Protein 6LCQ (pdb70)

B-factor: mean 19.76, std 7.66, range [5.98, 51.17]

Structure (mmCIF, N/CA/C/O backbone):
data_6LCQ
#
_entry.id   6LCQ
#
_cell.length_a   38.139
_cell.length_b   41.713
_cell.length_c   59.154
_cell.angle_alpha   90.000
_cell.angle_beta   90.000
_cell.angle_gamma   90.000
#
_symmetry.space_group_name_H-M   'P 21 21 21'
#
loop_
_entity.id
_entity.type
_entity.pdbx_description
1 polymer 'Defensin-like protein CAL1'
2 non-polymer 'PHOSPHATE ION'
3 water water
#
loop_
_atom_site.group_PDB
_atom_site.id
_atom_site.type_symbol
_atom_site.label_atom_id
_atom_site.label_alt_id
_atom_site.label_comp_id
_atom_site.label_asym_id
_atom_site.label_entity_id
_atom_site.label_seq_id
_atom_site.pdbx_PDB_ins_code
_atom_site.Cartn_x
_atom_site.Cartn_y
_atom_site.Cartn_z
_atom_site.occupancy
_atom_site.B_iso_or_equiv
_atom_site.auth_seq_id
_atom_site.auth_comp_id
_atom_site.auth_asym_id
_atom_site.auth_atom_id
_atom_site.pdbx_PDB_model_num
ATOM 1 N N . GLY A 1 1 ? 10.558 8.378 5.120 1.00 27.51 -4 GLY A N 1
ATOM 2 C CA . GLY A 1 1 ? 11.738 7.745 5.803 1.00 27.97 -4 GLY A CA 1
ATOM 3 C C . GLY A 1 1 ? 12.801 7.236 4.829 1.00 28.11 -4 GLY A C 1
ATOM 4 O O . GLY A 1 1 ? 12.675 7.458 3.639 1.00 26.48 -4 GLY A O 1
ATOM 5 N N . PRO A 1 2 ? 13.849 6.538 5.337 1.00 28.64 -3 PRO A N 1
ATOM 6 C CA . PRO A 1 2 ? 15.124 6.123 4.675 1.00 28.92 -3 PRO A CA 1
ATOM 7 C C . PRO A 1 2 ? 15.060 5.478 3.262 1.00 27.05 -3 PRO A C 1
ATOM 8 O O . PRO A 1 2 ? 15.873 5.803 2.369 1.00 30.65 -3 PRO A O 1
ATOM 12 N N . LEU A 1 3 ? 14.133 4.548 3.090 1.00 22.73 -2 LEU A N 1
ATOM 13 C CA . LEU A 1 3 ? 13.859 3.920 1.802 1.00 20.04 -2 LEU A CA 1
ATOM 14 C C . LEU A 1 3 ? 12.541 4.443 1.236 1.00 19.24 -2 LEU A C 1
ATOM 15 O O . LEU A 1 3 ? 11.908 3.815 0.398 1.00 18.92 -2 LEU A O 1
ATOM 20 N N . GLY A 1 4 ? 12.119 5.599 1.714 1.00 19.85 -1 GLY A N 1
ATOM 21 C CA . GLY A 1 4 ? 10.935 6.248 1.203 1.00 19.72 -1 GLY A CA 1
ATOM 22 C C . GLY A 1 4 ? 11.232 7.703 0.917 1.00 19.69 -1 GLY A C 1
ATOM 23 O O . GLY A 1 4 ? 12.396 8.104 0.755 1.00 19.29 -1 GLY A O 1
ATOM 24 N N . SER A 1 5 ? 10.169 8.500 0.880 1.00 18.60 0 SER A N 1
ATOM 25 C CA . SER A 1 5 ? 10.296 9.927 0.654 1.00 17.68 0 SER A CA 1
ATOM 26 C C . SER A 1 5 ? 10.745 10.640 1.919 1.00 16.15 0 SER A C 1
ATOM 27 O O . SER A 1 5 ? 10.426 10.228 3.034 1.00 15.79 0 SER A O 1
ATOM 30 N N . ARG A 1 6 ? 11.518 11.694 1.736 1.00 14.60 1 ARG A N 1
ATOM 31 C CA . ARG A 1 6 ? 11.875 12.561 2.855 1.00 14.37 1 ARG A CA 1
ATOM 32 C C . ARG A 1 6 ? 10.781 13.612 2.975 1.00 14.61 1 ARG A C 1
ATOM 33 O O . ARG A 1 6 ? 10.401 14.215 1.973 1.00 13.77 1 ARG A O 1
ATOM 41 N N . HIS A 1 7 ? 10.276 13.811 4.191 1.00 14.16 2 HIS A N 1
ATOM 42 C CA . HIS A 1 7 ? 9.147 14.712 4.412 1.00 14.67 2 HIS A CA 1
ATOM 43 C C . HIS A 1 7 ? 9.573 15.952 5.159 1.00 14.55 2 HIS A C 1
ATOM 44 O O . HIS A 1 7 ? 10.541 15.933 5.924 1.00 14.80 2 HIS A O 1
ATOM 51 N N . CYS A 1 8 ? 8.831 17.022 4.899 1.00 14.65 3 CYS A N 1
ATOM 52 C CA . CYS A 1 8 ? 9.096 18.341 5.426 1.00 15.65 3 CYS A CA 1
ATOM 53 C C . CYS A 1 8 ? 7.835 18.811 6.147 1.00 14.64 3 CYS A C 1
ATOM 54 O O . CYS A 1 8 ? 6.714 18.504 5.709 1.00 13.69 3 CYS A O 1
ATOM 57 N N . LEU A 1 9 ? 8.024 19.586 7.212 1.00 12.86 4 LEU A N 1
ATOM 58 C CA . LEU A 1 9 ? 6.928 20.060 8.060 1.00 12.98 4 LEU A CA 1
ATOM 59 C C . LEU A 1 9 ? 6.896 21.571 8.135 1.00 12.21 4 LEU A C 1
ATOM 60 O O . LEU A 1 9 ? 7.933 22.215 8.225 1.00 11.57 4 LEU A O 1
ATOM 65 N N . SER A 1 10 ? 5.687 22.125 8.156 1.00 12.06 5 SER A N 1
ATOM 66 C CA . SER A 1 10 ? 5.503 23.568 8.255 1.00 12.88 5 SER A CA 1
ATOM 67 C C . SER A 1 10 ? 4.290 23.815 9.142 1.00 13.05 5 SER A C 1
ATOM 68 O O . SER A 1 10 ? 3.193 23.335 8.858 1.00 12.09 5 SER A O 1
ATOM 71 N N . GLN A 1 11 ? 4.475 24.569 10.214 1.00 14.22 6 GLN A N 1
ATOM 72 C CA . GLN A 1 11 ? 3.379 24.852 11.116 1.00 15.45 6 GLN A CA 1
ATOM 73 C C . GLN A 1 11 ? 2.217 25.491 10.361 1.00 15.79 6 GLN A C 1
ATOM 74 O O . GLN A 1 11 ? 2.404 26.402 9.531 1.00 15.62 6 GLN A O 1
ATOM 80 N N . SER A 1 12 ? 1.014 25.025 10.664 1.00 15.13 7 SER A N 1
ATOM 81 C CA . SER A 1 12 ? -0.192 25.457 9.957 1.00 16.63 7 SER A CA 1
ATOM 82 C C . SER A 1 12 ? -0.483 26.940 10.122 1.00 18.19 7 SER A C 1
ATOM 83 O O . SER A 1 12 ? -0.375 27.482 11.223 1.00 17.63 7 SER A O 1
ATOM 86 N N . HIS A 1 13 ? -0.896 27.574 9.024 1.00 20.86 8 HIS A N 1
ATOM 87 C CA . HIS A 1 13 ? -1.317 28.968 9.048 1.00 22.47 8 HIS A CA 1
ATOM 88 C C . HIS A 1 13 ? -2.745 29.153 9.591 1.00 21.94 8 HIS A C 1
ATOM 89 O O . HIS A 1 13 ? -3.045 30.180 10.223 1.00 24.56 8 HIS A O 1
ATOM 96 N N . ARG A 1 14 ? -3.609 28.173 9.338 1.00 20.30 9 ARG A N 1
ATOM 97 C CA . ARG A 1 14 ? -5.053 28.306 9.580 1.00 18.24 9 ARG A CA 1
ATOM 98 C C . ARG A 1 14 ? -5.546 27.610 10.829 1.00 15.40 9 ARG A C 1
ATOM 99 O O . ARG A 1 14 ? -6.622 27.936 11.336 1.00 13.97 9 ARG A O 1
ATOM 107 N N . PHE A 1 15 ? -4.813 26.605 11.297 1.00 13.67 10 PHE A N 1
ATOM 108 C CA . PHE A 1 15 ? -5.304 25.780 12.390 1.00 13.00 10 PHE A CA 1
ATOM 109 C C . PHE A 1 15 ? -5.379 26.597 13.679 1.00 13.65 10 PHE A C 1
ATOM 110 O O . PHE A 1 15 ? -4.415 27.273 14.033 1.00 13.64 10 PHE A O 1
ATOM 118 N N . LYS A 1 16 ? -6.499 26.483 14.387 1.00 14.80 11 LYS A N 1
ATOM 119 C CA . LYS A 1 16 ? -6.757 27.280 15.596 1.00 15.91 11 LYS A CA 1
ATOM 120 C C . LYS A 1 16 ? -6.761 26.416 16.843 1.00 15.70 11 LYS A C 1
ATOM 121 O O . LYS A 1 16 ? -7.316 25.327 16.854 1.00 15.54 11 LYS A O 1
ATOM 127 N N . GLY A 1 17 ? -6.142 26.931 17.909 1.00 16.02 12 GLY A N 1
ATOM 128 C CA . GLY A 1 17 ? -6.150 26.271 19.207 1.00 16.45 12 GLY A CA 1
ATOM 129 C C . GLY A 1 17 ? -5.228 25.081 19.283 1.00 16.56 12 GLY A C 1
ATOM 130 O O . GLY A 1 17 ? -4.391 24.867 18.405 1.00 16.83 12 GLY A O 1
ATOM 131 N N . MET A 1 18 ? -5.406 24.274 20.321 1.00 16.38 13 MET A N 1
ATOM 132 C CA . MET A 1 18 ? -4.561 23.104 20.513 1.00 17.70 13 MET A CA 1
ATOM 133 C C . MET A 1 18 ? -4.912 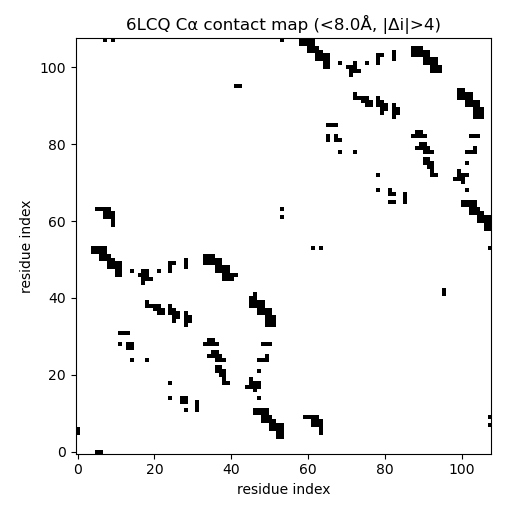22.007 19.506 1.00 16.45 13 MET A C 1
ATOM 134 O O . MET A 1 18 ? -6.082 21.739 19.241 1.00 15.95 13 MET A O 1
ATOM 139 N N . CYS A 1 19 ? -3.885 21.379 18.963 1.00 15.69 14 CYS A N 1
ATOM 140 C CA . CYS A 1 19 ? -4.044 20.276 18.035 1.00 15.09 14 CYS A CA 1
ATOM 141 C C . CYS A 1 19 ? -4.266 18.994 18.821 1.00 15.92 14 CYS A C 1
ATOM 142 O O . CYS A 1 19 ? -3.355 18.529 19.517 1.00 17.05 14 CYS A O 1
ATOM 145 N N . VAL A 1 20 ? -5.459 18.415 18.694 1.00 15.40 15 VAL A N 1
ATOM 146 C CA . VAL A 1 20 ? -5.822 17.161 19.367 1.00 15.19 15 VAL A CA 1
ATOM 147 C C . VAL A 1 20 ? -5.797 15.987 18.407 1.00 15.72 15 VAL A C 1
ATOM 148 O O . VAL A 1 20 ? -5.206 14.961 18.695 1.00 16.24 15 VAL A O 1
ATOM 152 N N . SER A 1 21 ? -6.449 16.155 17.257 1.00 15.07 16 SER A N 1
ATOM 153 C CA . SER A 1 21 ? -6.574 15.108 16.256 1.00 15.00 16 SER A CA 1
ATOM 154 C C . SER A 1 21 ? -5.684 15.389 15.058 1.00 14.57 16 SER A C 1
ATOM 155 O O . SER A 1 21 ? -5.849 16.404 14.372 1.00 14.47 16 SER A O 1
ATOM 158 N N . SER A 1 22 ? -4.774 14.472 14.767 1.00 14.55 17 SER A N 1
ATOM 159 C CA . SER A 1 22 ? -3.957 14.610 13.571 1.00 14.16 17 SER A CA 1
ATOM 160 C C . SER A 1 22 ? -4.781 14.547 12.282 1.00 13.96 17 SER A C 1
ATOM 161 O O . SER A 1 22 ? -4.395 15.136 11.272 1.00 13.74 17 SER A O 1
ATOM 164 N N . ASN A 1 23 ? -5.912 13.842 12.305 1.00 13.97 18 ASN A N 1
ATOM 165 C CA . ASN A 1 23 ? -6.810 13.825 11.147 1.00 14.54 18 ASN A CA 1
ATOM 166 C C . ASN A 1 23 ? -7.350 15.218 10.873 1.00 12.92 18 ASN A C 1
ATOM 167 O O . ASN A 1 23 ? -7.389 15.683 9.728 1.00 12.04 18 ASN A O 1
ATOM 172 N N . ASN A 1 24 ? -7.821 15.875 11.923 1.00 11.99 19 ASN A N 1
ATOM 173 C CA . ASN A 1 24 ? -8.294 17.247 11.758 1.00 11.56 19 ASN A CA 1
ATOM 174 C C . ASN A 1 24 ? -7.167 18.165 11.229 1.00 11.00 19 ASN A C 1
ATOM 175 O O . ASN A 1 24 ? -7.380 18.991 10.315 1.00 10.27 19 ASN A O 1
ATOM 180 N N . CYS A 1 25 ? -5.972 18.055 11.794 1.00 10.70 20 CYS A N 1
ATOM 181 C CA . CYS A 1 25 ? -4.825 18.830 11.303 1.00 10.81 20 CYS A CA 1
ATOM 182 C C . CYS A 1 25 ? -4.548 18.568 9.821 1.00 10.33 20 CYS A C 1
ATOM 183 O O . CYS A 1 25 ? -4.367 19.512 9.045 1.00 10.49 20 CYS A O 1
ATOM 186 N N . ALA A 1 26 ? -4.525 17.296 9.412 1.00 10.09 21 ALA A N 1
ATOM 187 C CA . ALA A 1 26 ? -4.255 16.971 8.023 1.00 10.07 21 ALA A CA 1
ATOM 188 C C . ALA A 1 26 ? -5.301 17.590 7.115 1.00 10.38 21 ALA A C 1
ATOM 189 O O . ALA A 1 26 ? -4.958 18.124 6.053 1.00 10.35 21 ALA A O 1
ATOM 191 N N . ASN A 1 27 ? -6.570 17.552 7.514 1.00 10.13 22 AS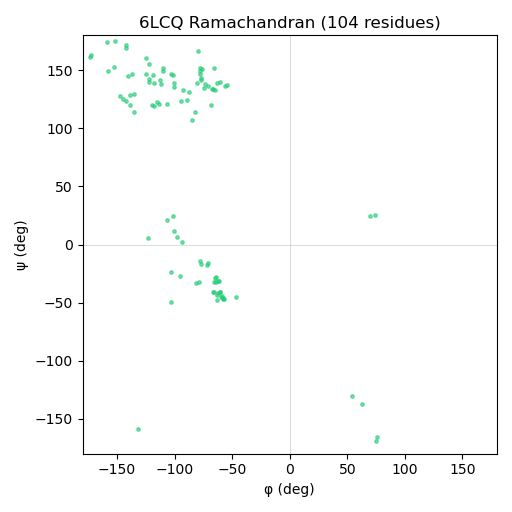N A N 1
ATOM 192 C CA . ASN A 1 27 ? -7.619 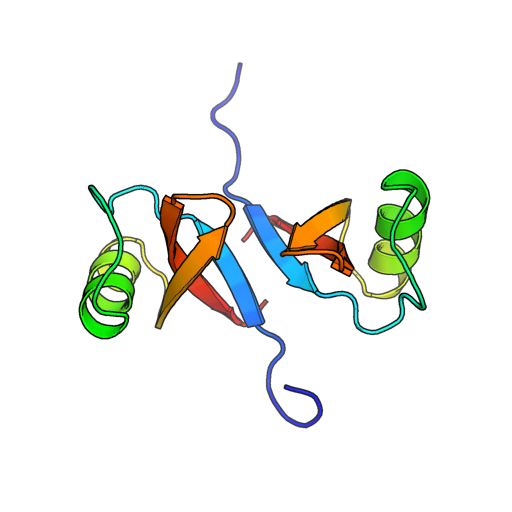18.145 6.673 1.00 10.64 22 ASN A CA 1
ATOM 193 C C . ASN A 1 27 ? -7.505 19.653 6.559 1.00 10.67 22 ASN A C 1
ATOM 194 O O . ASN A 1 27 ? -7.655 20.222 5.469 1.00 10.91 22 ASN A O 1
ATOM 199 N N . VAL A 1 28 ? -7.193 20.319 7.670 1.00 10.07 23 VAL A N 1
ATOM 200 C CA . VAL A 1 28 ? -6.949 21.756 7.594 1.00 10.28 23 VAL A CA 1
ATOM 201 C C . VAL A 1 28 ? -5.753 22.018 6.689 1.00 10.36 23 VAL A C 1
ATOM 202 O O . VAL A 1 28 ? -5.780 22.931 5.863 1.00 10.10 23 VAL A O 1
ATOM 206 N N . CYS A 1 29 ? -4.707 21.211 6.809 1.00 10.31 24 CYS A N 1
ATOM 207 C CA . CYS A 1 29 ? -3.517 21.370 5.966 1.00 10.57 24 CYS A CA 1
ATOM 208 C C . CYS A 1 29 ? -3.831 21.186 4.483 1.00 10.82 24 CYS A C 1
ATOM 209 O O . CYS A 1 29 ? -3.202 21.821 3.651 1.00 10.68 24 CYS A O 1
ATOM 212 N N . ARG A 1 30 ? -4.800 20.341 4.154 1.00 11.79 25 ARG A N 1
ATOM 213 C CA . ARG A 1 30 ? -5.212 20.146 2.757 1.00 12.86 25 ARG A CA 1
ATOM 214 C C . ARG A 1 30 ? -5.814 21.414 2.152 1.00 13.27 25 ARG A C 1
ATOM 215 O O . ARG A 1 30 ? -5.636 21.686 0.960 1.00 14.61 25 ARG A O 1
ATOM 223 N N . THR A 1 31 ? -6.484 22.212 2.977 1.00 13.33 26 THR A N 1
ATOM 224 C CA . THR A 1 31 ? -6.992 23.521 2.542 1.00 13.97 26 THR A CA 1
ATOM 225 C C . THR A 1 31 ? -5.866 24.534 2.342 1.00 14.56 26 THR A C 1
ATOM 226 O O . THR A 1 31 ? -6.083 25.567 1.716 1.00 15.55 26 THR A O 1
ATOM 230 N N . GLU A 1 32 ? -4.684 24.218 2.878 1.00 13.93 27 GLU A N 1
ATOM 231 C CA . GLU A 1 32 ? -3.460 25.015 2.737 1.00 15.04 27 GLU A CA 1
ATOM 232 C C . GLU A 1 32 ? -2.554 24.479 1.632 1.00 14.91 27 GLU A C 1
ATOM 233 O O . GLU A 1 32 ? -1.418 24.928 1.499 1.00 15.28 27 GLU A O 1
ATOM 239 N N . SER A 1 33 ? -3.050 23.485 0.893 1.00 15.60 28 SER A N 1
ATOM 240 C CA . SER A 1 33 ? -2.366 22.878 -0.262 1.00 16.05 28 SER A CA 1
ATOM 241 C C . SER A 1 33 ? -1.203 21.961 0.118 1.00 14.46 28 SER A C 1
ATOM 242 O O . SER A 1 33 ? -0.271 21.752 -0.679 1.00 15.58 28 SER A O 1
ATOM 245 N N . PHE A 1 34 ? -1.258 21.409 1.336 1.00 13.19 29 PHE A N 1
ATOM 246 C CA . PHE A 1 34 ? -0.392 20.306 1.745 1.00 12.90 29 PHE A CA 1
ATOM 247 C C . PHE A 1 34 ? -1.193 19.019 1.708 1.00 13.44 29 PHE A C 1
ATOM 248 O O . PHE A 1 34 ? -2.377 19.031 1.995 1.00 13.85 29 PHE A O 1
ATOM 256 N N . PRO A 1 35 ? -0.540 17.899 1.375 1.00 14.09 30 PRO A N 1
ATOM 257 C CA . PRO A 1 35 ? -1.250 16.623 1.261 1.00 14.65 30 PRO A CA 1
ATOM 258 C C . PRO A 1 35 ? -1.568 15.943 2.596 1.00 14.06 30 PRO A C 1
ATOM 259 O O . PRO A 1 35 ? -2.392 15.017 2.635 1.00 14.40 30 PRO A O 1
ATOM 263 N N . ASP A 1 36 ? -0.935 16.393 3.676 1.00 13.86 31 ASP A N 1
ATOM 264 C CA . ASP A 1 36 ? -1.017 15.719 4.968 1.00 14.15 31 ASP A CA 1
ATOM 265 C C . ASP A 1 36 ? -0.660 16.714 6.080 1.00 13.04 31 ASP A C 1
ATOM 266 O O . ASP A 1 36 ? -0.276 17.850 5.827 1.00 11.74 31 ASP A O 1
ATOM 271 N N . GLY A 1 37 ? -0.809 16.246 7.307 1.00 12.68 32 GLY A N 1
ATOM 272 C CA . GLY A 1 37 ? -0.483 17.052 8.487 1.00 12.42 32 GLY A CA 1
ATOM 273 C C . GLY A 1 37 ? -0.573 16.216 9.739 1.00 13.12 32 GLY A C 1
ATOM 274 O O . GLY A 1 37 ? -1.185 15.137 9.751 1.00 12.66 32 GLY A O 1
ATOM 275 N N . GLU A 1 38 ? 0.025 16.706 10.816 1.00 13.28 33 GLU A N 1
ATOM 276 C CA . GLU A 1 38 ? 0.033 15.962 12.070 1.00 14.68 33 GLU A CA 1
ATOM 277 C C . GLU A 1 38 ? 0.269 16.895 13.251 1.00 14.12 33 GLU A C 1
ATOM 278 O O . GLU A 1 38 ? 0.908 17.942 13.115 1.00 12.50 33 GLU A O 1
ATOM 284 N N . CYS A 1 39 ? -0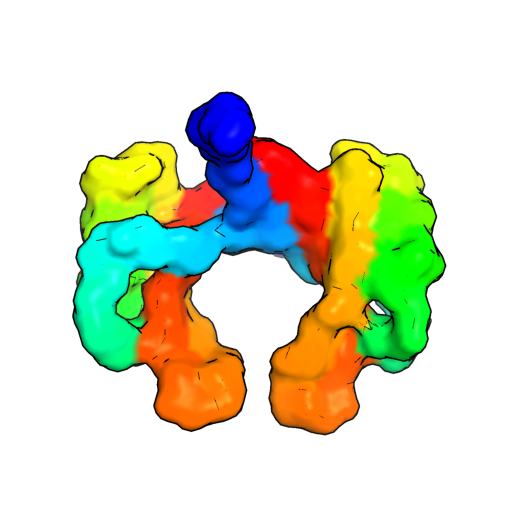.290 16.529 14.398 1.00 14.00 34 CYS A N 1
ATOM 285 C CA . CYS A 1 39 ? -0.063 17.288 15.627 1.00 14.77 34 CYS A CA 1
ATOM 286 C C . CYS A 1 39 ? 1.312 16.967 16.184 1.00 15.70 34 CYS A C 1
ATOM 287 O O . CYS A 1 39 ? 1.746 15.824 16.113 1.00 16.91 34 CYS A O 1
ATOM 290 N N . LYS A 1 40 ? 1.969 17.973 16.747 1.00 15.93 35 LYS A N 1
ATOM 291 C CA . LYS A 1 40 ? 3.246 17.808 17.447 1.00 18.23 35 LYS A CA 1
ATOM 292 C C . LYS A 1 40 ? 3.263 18.691 18.674 1.00 18.92 35 LYS A C 1
ATOM 293 O O . LYS A 1 40 ? 2.719 19.794 18.662 1.00 17.06 35 LYS A O 1
ATOM 299 N N . SER A 1 41 ? 3.905 18.207 19.741 1.00 21.28 36 SER A N 1
ATOM 300 C CA . SER A 1 41 ? 3.993 18.970 20.992 1.00 23.26 36 SER A CA 1
ATOM 301 C C . SER A 1 41 ? 5.329 19.665 21.134 1.00 26.05 36 SER A C 1
ATOM 302 O O . SER A 1 41 ? 6.376 19.070 20.877 1.00 27.36 36 SER A O 1
ATOM 305 N N . HIS A 1 42 ? 5.299 20.926 21.544 1.00 26.23 37 HIS A N 1
ATOM 306 C CA . HIS A 1 42 ? 6.511 21.573 22.023 1.00 29.07 37 HIS A CA 1
ATOM 307 C C . HIS A 1 42 ? 6.175 22.579 23.100 1.00 28.18 37 HIS A C 1
ATOM 308 O O . HIS A 1 42 ? 5.336 23.455 22.913 1.00 27.41 37 HIS A O 1
ATOM 315 N N . GLY A 1 43 ? 6.860 22.459 24.227 1.00 28.42 38 GLY A N 1
ATOM 316 C CA . GLY A 1 43 ? 6.476 23.186 25.407 1.00 28.08 38 GLY A CA 1
ATOM 317 C C . GLY A 1 43 ? 5.098 22.722 25.808 1.00 27.24 38 GLY A C 1
ATOM 318 O O . GLY A 1 43 ? 4.786 21.526 25.768 1.00 29.84 38 GLY A O 1
ATOM 319 N N . LEU A 1 44 ? 4.264 23.677 26.171 1.00 25.21 39 LEU A N 1
ATOM 320 C CA . LEU A 1 44 ? 2.923 23.386 26.635 1.00 24.19 39 LEU A CA 1
ATOM 321 C C . LEU A 1 44 ? 1.913 23.651 25.519 1.00 24.13 39 LEU A C 1
ATOM 322 O O . LEU A 1 44 ? 0.737 23.908 25.790 1.00 23.89 39 LEU A O 1
ATOM 327 N N . GLU A 1 45 ? 2.391 23.578 24.272 1.00 24.34 40 GLU A N 1
ATOM 328 C CA . GLU A 1 45 ? 1.572 23.799 23.079 1.00 24.62 40 GLU A CA 1
ATOM 329 C C . GLU A 1 45 ? 1.547 22.523 22.264 1.00 22.90 40 GLU A C 1
ATOM 330 O O . GLU A 1 45 ? 2.566 21.842 22.139 1.00 23.31 40 GLU A O 1
ATOM 336 N N . ARG A 1 46 ? 0.387 22.185 21.720 1.00 20.50 41 ARG A N 1
ATOM 337 C CA . ARG A 1 46 ? 0.329 21.123 20.740 1.00 20.13 41 ARG A CA 1
ATOM 338 C C . ARG A 1 46 ? -0.215 21.772 19.477 1.00 17.98 41 ARG A C 1
ATOM 339 O O . ARG A 1 46 ? -1.304 22.341 19.481 1.00 17.30 41 ARG A O 1
ATOM 347 N N . LYS A 1 47 ? 0.585 21.720 18.415 1.00 15.33 42 LYS A N 1
ATOM 348 C CA . LYS A 1 47 ? 0.320 22.510 17.224 1.00 15.32 42 LYS A CA 1
ATOM 349 C C . LYS A 1 47 ? 0.188 21.607 16.010 1.00 12.95 42 LYS A C 1
ATOM 350 O O . LYS A 1 47 ? 0.679 20.499 15.990 1.00 12.56 42 LYS A O 1
ATOM 356 N N . CYS A 1 48 ? -0.523 22.103 15.008 1.00 11.28 43 CYS A N 1
ATOM 357 C CA . CYS A 1 48 ? -0.720 21.366 13.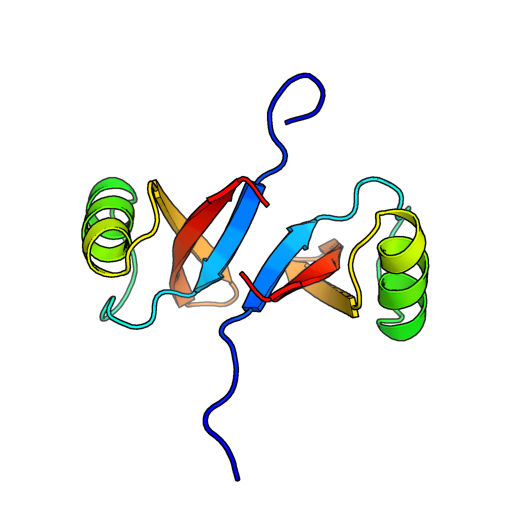767 1.00 10.59 43 CYS A CA 1
ATOM 358 C C . CYS A 1 48 ? 0.411 21.700 12.791 1.00 10.52 43 CYS A C 1
ATOM 359 O O . CYS A 1 48 ? 0.648 22.856 12.489 1.00 10.12 43 CYS A O 1
ATOM 362 N N . PHE A 1 49 ? 1.105 20.671 12.308 1.00 9.99 44 PHE A N 1
ATOM 363 C CA . PHE A 1 49 ? 2.176 20.823 11.314 1.00 10.15 44 PHE A CA 1
ATOM 364 C C . PHE A 1 49 ? 1.770 20.176 10.020 1.00 10.20 44 PHE A C 1
ATOM 365 O O . PHE A 1 49 ? 1.489 18.979 9.976 1.00 10.72 44 PHE A O 1
ATOM 373 N N . CYS A 1 50 ? 1.743 20.975 8.961 1.00 9.98 45 CYS A N 1
ATOM 374 C CA . CYS A 1 50 ? 1.448 20.453 7.636 1.00 10.36 45 CYS A CA 1
ATOM 375 C C . CYS A 1 50 ? 2.667 19.733 7.099 1.00 10.41 45 CYS A C 1
ATOM 376 O O . CYS A 1 50 ? 3.798 20.050 7.453 1.00 10.54 45 CY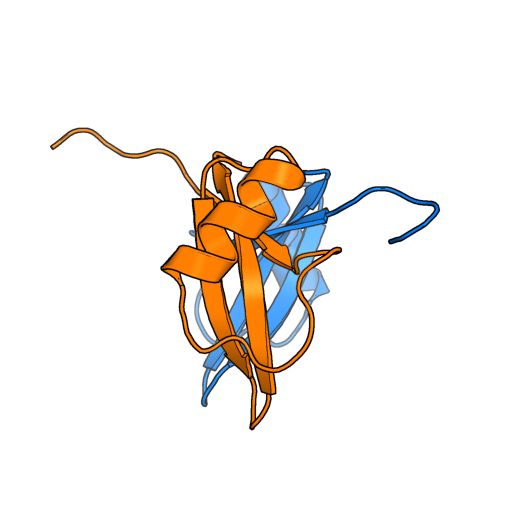S A O 1
ATOM 379 N N . LYS A 1 51 ? 2.417 18.741 6.253 1.00 10.96 46 LYS A N 1
ATOM 380 C CA . LYS A 1 51 ? 3.441 17.764 5.897 1.00 12.19 46 LYS A CA 1
ATOM 381 C C . LYS A 1 51 ? 3.387 17.452 4.406 1.00 12.30 46 LYS A C 1
ATOM 382 O O . LYS A 1 51 ? 2.337 17.146 3.857 1.00 12.38 46 LYS A O 1
ATOM 388 N N . LYS A 1 52 ? 4.538 17.555 3.767 1.00 12.78 47 LYS A N 1
ATOM 389 C CA . LYS A 1 52 ? 4.672 17.237 2.344 1.00 13.45 47 LYS A CA 1
ATOM 390 C C . LYS A 1 52 ? 6.010 16.562 2.097 1.00 13.61 47 LYS A C 1
ATOM 391 O O . LYS A 1 52 ? 6.857 16.492 2.981 1.00 13.05 47 LYS A O 1
ATOM 397 N N . VAL A 1 53 ? 6.204 16.052 0.884 1.00 14.48 48 VAL A N 1
ATOM 398 C CA . VAL A 1 53 ? 7.524 15.544 0.506 1.00 15.79 48 VAL A CA 1
ATOM 399 C C . VAL A 1 53 ? 8.410 16.753 0.268 1.00 16.91 48 VAL A C 1
ATOM 400 O O . VAL A 1 53 ? 7.981 17.713 -0.368 1.00 16.72 48 VAL A O 1
ATOM 404 N N . CYS A 1 54 ? 9.633 16.742 0.789 1.00 18.78 49 CYS A N 1
ATOM 405 C CA . CYS A 1 54 ? 10.494 17.917 0.653 1.00 21.48 49 CYS A CA 1
ATOM 406 C C . CYS A 1 54 ? 10.686 18.337 -0.800 1.00 23.56 49 CYS A C 1
ATOM 407 O O . CYS A 1 54 ? 10.804 17.500 -1.703 1.00 24.81 49 CYS A O 1
ATOM 411 N N . GLY B 1 1 ? 8.338 44.912 4.703 1.00 23.90 -4 GLY B N 1
ATOM 412 C CA . GLY B 1 1 ? 9.034 44.362 3.501 1.00 22.94 -4 GLY B CA 1
ATOM 413 C C . GLY B 1 1 ? 8.197 43.323 2.779 1.00 21.80 -4 GLY B C 1
ATOM 414 O O . GLY B 1 1 ? 7.025 43.107 3.129 1.00 22.02 -4 GLY B O 1
ATOM 415 N N . PRO B 1 2 ? 8.792 42.653 1.774 1.00 20.59 -3 PRO B N 1
ATOM 416 C CA . PRO B 1 2 ? 7.977 41.770 0.936 1.00 20.86 -3 PRO B CA 1
ATOM 417 C C . PRO B 1 2 ? 7.431 40.581 1.711 1.00 20.80 -3 PRO B C 1
ATOM 418 O O . PRO B 1 2 ? 8.033 40.144 2.690 1.00 20.58 -3 PRO B O 1
ATOM 422 N N . LEU B 1 3 ? 6.285 40.083 1.264 1.00 21.27 -2 LEU B N 1
ATOM 423 C CA . LEU B 1 3 ? 5.650 38.929 1.855 1.00 22.87 -2 LEU B CA 1
ATOM 424 C C . LEU B 1 3 ? 6.530 37.727 1.554 1.00 23.96 -2 LEU B C 1
ATOM 425 O O . LEU B 1 3 ? 6.803 37.404 0.385 1.00 25.05 -2 LEU B O 1
ATOM 430 N N . GLY B 1 4 ? 6.998 37.097 2.621 1.00 24.45 -1 GLY B N 1
ATOM 431 C CA . GLY B 1 4 ? 7.988 36.049 2.522 1.00 25.98 -1 GLY B CA 1
ATOM 432 C C . GLY B 1 4 ? 7.418 34.712 2.126 1.00 26.77 -1 GLY B C 1
ATOM 433 O O . GLY B 1 4 ? 6.209 34.488 2.155 1.00 26.59 -1 GLY B O 1
ATOM 434 N N . SER B 1 5 ? 8.331 33.820 1.766 1.00 27.52 0 SER B N 1
ATOM 435 C CA . SER B 1 5 ? 8.006 32.461 1.416 1.00 27.97 0 SER B CA 1
ATOM 436 C C . SER B 1 5 ? 7.752 31.672 2.701 1.00 25.15 0 SER B C 1
ATOM 437 O O . SER B 1 5 ? 8.283 31.994 3.760 1.00 26.27 0 SER B O 1
ATOM 440 N N . ARG B 1 6 ? 6.925 30.646 2.586 1.00 22.63 1 ARG B N 1
ATOM 441 C CA . ARG B 1 6 ? 6.645 29.736 3.689 1.00 20.86 1 ARG B CA 1
ATOM 442 C C . ARG B 1 6 ? 7.781 28.729 3.774 1.00 19.27 1 ARG B C 1
ATOM 443 O O . ARG B 1 6 ? 8.228 28.253 2.738 1.00 19.55 1 ARG B O 1
ATOM 451 N N . HIS B 1 7 ? 8.219 28.392 4.995 1.00 18.21 2 HIS B N 1
ATOM 452 C CA . HIS B 1 7 ? 9.347 27.462 5.190 1.00 18.71 2 HIS B CA 1
ATOM 453 C C . HIS B 1 7 ? 8.966 26.107 5.755 1.00 16.52 2 HIS B C 1
ATOM 454 O O . HIS B 1 7 ? 8.018 25.966 6.516 1.00 15.84 2 HIS B O 1
ATOM 461 N N . CYS B 1 8 ? 9.757 25.123 5.349 1.00 15.86 3 CYS B N 1
ATOM 462 C CA . CYS B 1 8 ? 9.561 23.725 5.664 1.00 16.22 3 CYS B CA 1
ATOM 463 C C . CYS B 1 8 ? 10.821 23.188 6.377 1.00 15.30 3 CYS B C 1
ATOM 464 O O . CYS B 1 8 ? 11.944 23.532 6.002 1.00 14.94 3 CYS B O 1
ATOM 467 N N . LEU B 1 9 ? 10.634 22.346 7.395 1.00 13.54 4 LEU B N 1
ATOM 468 C CA . LEU B 1 9 ? 11.746 21.758 8.148 1.00 13.29 4 LEU B CA 1
ATOM 469 C C . LEU B 1 9 ? 11.776 20.244 8.050 1.00 12.44 4 LEU B C 1
ATOM 470 O O . LEU B 1 9 ? 10.733 19.604 8.047 1.00 11.94 4 LEU B O 1
ATOM 475 N N . SER B 1 10 ? 12.987 19.689 8.049 1.00 11.24 5 SER B N 1
ATOM 476 C CA . SER B 1 10 ? 13.188 18.245 8.025 1.00 11.62 5 SER B CA 1
ATOM 477 C C . SER B 1 10 ? 14.410 17.907 8.863 1.00 12.07 5 SER B C 1
ATOM 478 O O . SER B 1 10 ? 15.491 18.432 8.635 1.00 11.57 5 SER B O 1
ATOM 481 N N . GLN B 1 11 ? 14.250 17.022 9.833 1.00 12.83 6 GLN B N 1
ATOM 482 C CA . GLN B 1 11 ? 15.392 16.677 10.672 1.00 13.91 6 GLN B CA 1
ATOM 483 C C . GLN B 1 11 ? 16.578 16.215 9.818 1.00 13.69 6 GLN B C 1
ATOM 484 O O . GLN B 1 11 ? 16.414 15.444 8.876 1.00 13.20 6 GLN B O 1
ATOM 490 N N . SER B 1 12 ? 17.774 16.669 10.166 1.00 13.76 7 SER B N 1
ATOM 491 C CA . SER B 1 12 ? 18.984 16.305 9.424 1.00 14.11 7 SER B CA 1
ATOM 492 C C . SER B 1 12 ? 19.241 14.814 9.419 1.00 15.39 7 SER B C 1
ATOM 493 O O . SER B 1 12 ? 19.090 14.159 10.434 1.00 16.02 7 SER B O 1
ATOM 496 N N . HIS B 1 13 ? 19.668 14.305 8.273 1.00 16.39 8 HIS B N 1
ATOM 497 C CA . HIS B 1 13 ? 20.074 12.916 8.170 1.00 17.72 8 HIS B CA 1
ATOM 498 C C . HIS B 1 13 ? 21.505 12.702 8.655 1.00 17.92 8 HIS B C 1
ATOM 499 O O . HIS B 1 13 ? 21.809 11.643 9.224 1.00 19.37 8 HIS B O 1
ATOM 506 N N . ARG B 1 14 ? 22.367 13.690 8.452 1.00 17.34 9 ARG B N 1
ATOM 507 C CA . ARG B 1 14 ? 23.801 13.534 8.716 1.00 16.67 9 ARG B CA 1
ATOM 508 C C . ARG B 1 14 ? 24.244 14.014 10.085 1.00 14.70 9 ARG B C 1
ATOM 509 O O . ARG B 1 14 ? 25.268 13.568 10.583 1.00 13.55 9 ARG B O 1
ATOM 517 N N . PHE B 1 15 ? 23.529 14.970 10.667 1.00 12.93 10 PHE B 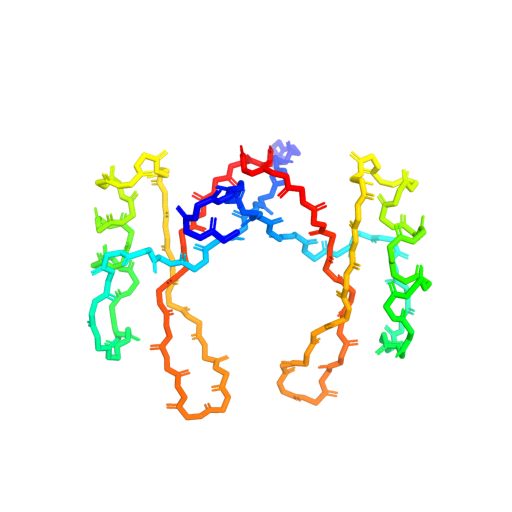N 1
ATOM 518 C CA . PHE B 1 15 ? 24.030 15.643 11.853 1.00 12.47 10 PHE B CA 1
ATOM 519 C C . PHE B 1 15 ? 24.100 14.668 13.014 1.00 13.08 10 PHE B C 1
ATOM 520 O O . PHE B 1 15 ? 23.155 13.905 13.230 1.00 13.99 10 PHE B O 1
ATOM 528 N N . LYS B 1 16 ? 25.226 14.678 13.732 1.00 14.15 11 LYS B N 1
ATOM 529 C CA . LYS B 1 16 ? 25.449 13.763 14.840 1.00 15.26 11 LYS B CA 1
ATOM 530 C C . LYS B 1 16 ? 25.491 14.483 16.180 1.00 15.39 11 LYS B C 1
ATOM 531 O O . LYS B 1 16 ? 26.084 15.566 16.322 1.00 15.25 11 LYS B O 1
ATOM 537 N N . GLY B 1 17 ? 24.906 13.838 17.192 1.00 16.35 12 GLY B N 1
ATOM 538 C CA . GLY B 1 17 ? 24.938 14.345 18.549 1.00 17.11 12 GLY B CA 1
ATOM 539 C C . GLY B 1 17 ? 24.020 15.524 18.812 1.00 17.28 12 GLY B C 1
ATOM 540 O O . GLY B 1 17 ? 23.169 15.881 17.972 1.00 17.80 12 GLY B O 1
ATOM 541 N N . MET B 1 18 ? 24.196 16.144 19.975 1.00 18.81 13 MET B N 1
ATOM 542 C CA . MET B 1 18 ? 23.396 17.306 20.357 1.00 19.99 13 MET B CA 1
ATOM 543 C C . MET B 1 18 ? 23.683 18.473 19.432 1.00 19.15 13 MET B C 1
ATOM 544 O O . MET B 1 18 ? 24.849 18.799 19.165 1.00 18.68 13 MET B O 1
ATOM 549 N N . CYS B 1 19 ? 22.619 19.110 18.959 1.00 17.90 14 CYS B N 1
ATOM 550 C CA . CYS B 1 19 ? 22.741 20.310 18.149 1.00 17.54 14 CYS B CA 1
ATOM 551 C C . CYS B 1 19 ? 22.861 21.520 19.062 1.00 17.90 14 CYS B C 1
ATOM 552 O O . CYS B 1 19 ? 21.875 21.926 19.679 1.00 18.41 14 CYS B O 1
ATOM 555 N N . VAL B 1 20 ? 24.057 22.096 19.151 1.00 18.77 15 VAL B N 1
ATOM 556 C CA . VAL B 1 20 ? 24.230 23.304 19.966 1.00 19.90 15 VAL B CA 1
ATOM 557 C C . VAL B 1 20 ? 24.789 24.492 19.201 1.00 19.92 15 VAL B C 1
ATOM 558 O O . VAL B 1 20 ? 25.056 25.533 19.796 1.00 23.49 15 VAL B O 1
ATOM 562 N N . SER B 1 21 ? 24.945 24.360 17.883 1.00 18.34 16 SER B N 1
ATOM 563 C CA . SER B 1 21 ? 25.271 25.501 17.033 1.00 17.91 16 SER B CA 1
ATOM 564 C C . SER B 1 21 ? 24.388 25.451 15.809 1.00 17.03 16 SER B C 1
ATOM 565 O O . SER B 1 21 ? 24.500 24.519 15.010 1.00 14.97 16 SER B O 1
ATOM 568 N N . SER B 1 22 ? 23.502 26.429 15.662 1.00 16.38 17 SER B N 1
ATOM 569 C CA . SER B 1 22 ? 22.649 26.469 14.467 1.00 16.25 17 SER B CA 1
ATOM 570 C C . SER B 1 22 ? 23.460 26.725 13.189 1.00 15.73 17 SER B C 1
ATOM 571 O O . SER B 1 22 ? 23.093 26.222 12.135 1.00 15.21 17 SER B O 1
ATOM 574 N N . ASN B 1 23 ? 24.552 27.492 13.269 1.00 15.63 18 ASN B N 1
ATOM 575 C CA . ASN B 1 23 ? 25.447 27.651 12.111 1.00 15.68 18 ASN B CA 1
ATOM 576 C C . ASN B 1 23 ? 26.003 26.311 11.617 1.00 14.30 18 ASN B C 1
ATOM 577 O O . ASN B 1 23 ? 26.024 26.025 10.404 1.00 13.13 18 ASN B O 1
ATOM 582 N N . ASN B 1 24 ? 26.467 25.489 12.553 1.00 12.84 19 ASN B N 1
ATOM 583 C CA . ASN B 1 24 ? 26.975 24.156 12.186 1.00 12.03 19 ASN B CA 1
ATOM 584 C C . ASN B 1 24 ? 25.880 23.290 11.573 1.00 11.66 19 ASN B C 1
ATOM 585 O O . ASN B 1 24 ? 26.086 22.614 10.561 1.00 10.94 19 ASN B O 1
ATOM 590 N N . CYS B 1 25 ? 24.698 23.319 12.167 1.00 11.31 20 CYS B N 1
ATOM 591 C CA . CYS B 1 25 ? 23.546 22.612 11.595 1.00 11.18 20 CYS B CA 1
ATOM 592 C C . CYS B 1 25 ? 23.249 23.085 10.167 1.00 11.21 20 CYS B C 1
ATOM 593 O O . CYS B 1 25 ? 23.051 22.258 9.273 1.00 11.70 20 CYS B O 1
ATOM 596 N N . ALA B 1 26 ? 23.224 24.396 9.951 1.00 11.19 21 ALA B N 1
ATOM 597 C CA . ALA B 1 26 ? 22.945 24.941 8.613 1.00 11.31 21 ALA B CA 1
ATOM 598 C C . ALA B 1 26 ? 23.956 24.434 7.592 1.00 11.22 21 ALA B C 1
ATOM 599 O O . ALA B 1 26 ? 23.591 24.045 6.478 1.00 11.00 21 ALA B O 1
ATOM 601 N N . ASN B 1 27 ? 25.238 24.437 7.951 1.00 11.07 22 ASN B N 1
ATOM 602 C CA . ASN B 1 27 ? 26.258 23.900 7.040 1.00 11.35 22 ASN B CA 1
ATOM 603 C C . ASN B 1 27 ? 26.161 22.413 6.781 1.00 10.82 22 ASN B C 1
ATOM 604 O O . ASN B 1 27 ? 26.303 21.969 5.648 1.00 10.90 22 ASN B O 1
ATOM 609 N N . VAL B 1 28 ? 25.878 21.614 7.806 1.00 10.69 23 VAL B N 1
ATOM 610 C CA . VAL B 1 28 ? 25.619 20.195 7.557 1.00 11.25 23 VAL B CA 1
ATOM 611 C C . VAL B 1 28 ? 24.413 20.007 6.624 1.00 11.25 23 VAL B C 1
ATOM 612 O O . VAL B 1 28 ? 24.433 19.190 5.704 1.00 11.89 23 V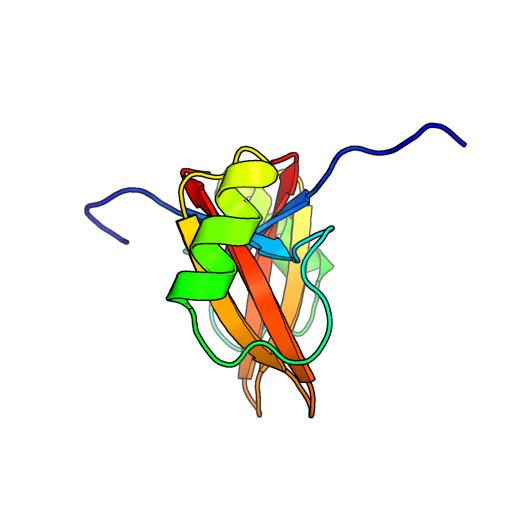AL B O 1
ATOM 616 N N . CYS B 1 29 ? 23.383 20.805 6.839 1.00 11.68 24 CYS B N 1
ATOM 617 C CA . CYS B 1 29 ? 22.192 20.788 5.984 1.00 11.43 24 CYS B CA 1
ATOM 618 C C . CYS B 1 29 ? 22.487 21.168 4.541 1.00 12.06 24 CYS B C 1
ATOM 619 O O . CYS B 1 29 ? 21.792 20.698 3.639 1.00 12.10 24 CYS B O 1
ATOM 622 N N . ARG B 1 30 ? 23.480 22.028 4.312 1.00 12.58 25 ARG B N 1
ATOM 623 C CA . ARG B 1 30 ? 23.871 22.384 2.936 1.00 13.58 25 ARG B CA 1
ATOM 624 C C . ARG B 1 30 ? 24.434 21.176 2.215 1.00 13.43 25 ARG B C 1
ATOM 625 O O . ARG B 1 30 ? 24.299 21.060 0.988 1.00 13.80 25 ARG B O 1
ATOM 633 N N . THR B 1 31 ? 25.029 20.248 2.959 1.00 12.97 26 THR B N 1
ATOM 634 C CA . THR B 1 31 ? 25.498 18.982 2.358 1.00 13.58 26 THR B CA 1
ATOM 635 C C . THR B 1 31 ? 24.337 18.053 1.975 1.00 14.62 26 THR B C 1
ATOM 636 O O . THR B 1 31 ? 24.526 17.118 1.175 1.00 16.04 26 THR B O 1
ATOM 640 N N . GLU B 1 32 ? 23.163 18.325 2.544 1.00 14.50 27 GLU B N 1
ATOM 641 C CA . GLU B 1 32 ? 21.920 17.598 2.262 1.00 15.37 27 GLU B CA 1
ATOM 642 C C . GLU B 1 32 ? 21.025 18.367 1.281 1.00 15.43 27 GLU B C 1
ATOM 643 O O . GLU B 1 32 ? 19.845 18.038 1.117 1.00 15.86 27 GLU B O 1
ATOM 649 N N . SER B 1 33 ? 21.578 19.404 0.657 1.00 16.85 28 SER B N 1
ATOM 650 C CA . SER B 1 33 ? 20.872 20.214 -0.356 1.00 17.83 28 SER B CA 1
ATOM 651 C C . SER B 1 33 ? 19.735 21.103 0.180 1.00 17.14 28 SER B C 1
ATOM 652 O O . SER B 1 33 ? 18.823 21.455 -0.562 1.00 18.95 28 SER B O 1
ATOM 655 N N . PHE B 1 34 ? 19.789 21.462 1.461 1.00 15.61 29 PHE B N 1
ATOM 656 C CA . PHE B 1 34 ? 18.935 22.508 2.017 1.00 15.60 29 PHE B CA 1
ATOM 657 C C . PHE B 1 34 ? 19.772 23.782 2.145 1.00 16.97 29 PHE B C 1
ATOM 658 O O . PHE B 1 34 ? 20.971 23.713 2.450 1.00 17.05 29 PHE B O 1
ATOM 666 N N . PRO B 1 35 ? 19.145 24.948 1.954 1.00 16.15 30 PRO B N 1
ATOM 667 C CA . PRO B 1 35 ? 19.866 26.215 2.047 1.00 17.41 30 PRO B CA 1
ATOM 668 C C . PRO B 1 35 ? 20.170 26.686 3.478 1.00 17.03 30 PRO B C 1
ATOM 669 O O . PRO B 1 35 ? 21.035 27.544 3.661 1.00 17.65 30 PRO B O 1
ATOM 673 N N . ASP B 1 36 ? 19.481 26.123 4.473 1.00 16.07 31 ASP B N 1
ATOM 674 C CA . ASP B 1 36 ? 19.562 26.595 5.836 1.00 16.07 31 ASP B CA 1
ATOM 675 C C . ASP B 1 36 ? 19.278 25.446 6.800 1.00 14.48 31 ASP B C 1
ATOM 676 O O . ASP B 1 36 ? 18.965 24.313 6.402 1.00 13.63 31 ASP B O 1
ATOM 681 N N . GLY B 1 37 ? 19.428 25.741 8.075 1.00 14.04 32 GLY B N 1
ATOM 682 C CA . GLY B 1 37 ? 19.093 24.774 9.111 1.00 14.08 32 GLY B CA 1
ATOM 683 C C . GLY B 1 37 ? 19.200 25.433 10.471 1.00 14.66 32 GLY B C 1
ATOM 684 O O . GLY B 1 37 ? 19.828 26.484 10.608 1.00 14.58 32 GLY B O 1
ATOM 685 N N . GLU B 1 38 ? 18.578 24.831 11.472 1.00 15.23 33 GLU B N 1
ATOM 686 C CA . GLU B 1 38 ? 18.605 25.379 12.827 1.00 16.63 33 GLU B CA 1
ATOM 687 C C . GLU B 1 38 ? 18.441 24.272 13.851 1.00 15.78 33 GLU B C 1
ATOM 688 O O . GLU B 1 38 ? 17.830 23.229 13.569 1.00 14.16 33 GLU B O 1
ATOM 694 N N . CYS B 1 39 ? 18.996 24.500 15.040 1.00 15.97 34 CYS B N 1
ATOM 695 C CA . CYS B 1 39 ? 18.771 23.595 16.152 1.00 16.60 34 CYS B CA 1
ATOM 696 C C . CYS B 1 39 ? 17.384 23.817 16.768 1.00 17.61 34 CYS B C 1
ATOM 697 O O . CYS B 1 39 ? 16.925 24.954 16.880 1.00 18.12 34 CYS B O 1
ATOM 700 N N . LYS B 1 40 ? 16.718 22.733 17.163 1.00 17.95 35 LYS B N 1
ATOM 701 C CA . LYS B 1 40 ? 15.456 22.837 17.914 1.00 19.11 35 LYS B CA 1
ATOM 702 C C . LYS B 1 40 ? 15.456 21.837 19.047 1.00 18.80 35 LYS B C 1
ATOM 703 O O . LYS B 1 40 ? 16.005 20.754 18.914 1.00 18.36 35 LYS B O 1
ATOM 709 N N . SER B 1 41 ? 14.825 22.207 20.157 1.00 19.53 36 SER B N 1
ATOM 710 C CA . SER B 1 41 ? 14.761 21.347 21.329 1.00 20.31 36 SER B CA 1
ATOM 711 C C . SER B 1 41 ? 13.416 20.640 21.417 1.00 21.45 36 SER B C 1
ATOM 712 O O . SER B 1 41 ? 12.371 21.222 21.130 1.00 22.22 36 SER B O 1
ATOM 715 N N . HIS B 1 42 ? 13.443 19.371 21.790 1.00 22.06 37 HIS B N 1
ATOM 716 C CA . HIS B 1 42 ? 12.235 18.694 22.229 1.00 23.61 37 HIS B CA 1
ATOM 717 C C . HIS B 1 42 ? 12.649 17.860 23.421 1.00 22.03 37 HIS B C 1
ATOM 718 O O . HIS B 1 42 ? 13.542 17.021 23.333 1.00 20.87 37 HIS B O 1
ATOM 725 N N . GLY B 1 43 ? 12.018 18.140 24.553 1.00 22.11 38 GLY B N 1
ATOM 726 C CA . GLY B 1 43 ? 12.509 17.651 25.818 1.00 20.94 38 GLY B CA 1
ATOM 727 C C . GLY B 1 43 ? 13.957 18.042 26.001 1.00 20.21 38 GLY B C 1
ATOM 728 O O . GLY B 1 43 ? 14.331 19.191 25.756 1.00 20.21 38 GLY B O 1
ATOM 729 N N . LEU B 1 44 ? 14.784 17.069 26.362 1.00 20.39 39 LEU B N 1
ATOM 730 C CA . LEU B 1 44 ? 16.194 17.322 26.618 1.00 20.83 39 LEU B CA 1
ATOM 731 C C . LEU B 1 44 ? 17.060 17.089 25.375 1.00 22.10 39 LEU B C 1
ATOM 732 O O . LEU B 1 44 ? 18.276 17.273 25.426 1.00 24.87 39 LEU B O 1
ATOM 737 N N . GLU B 1 45 ? 16.420 16.738 24.260 1.00 21.21 40 GLU B N 1
ATOM 738 C CA . GLU B 1 45 ? 17.126 16.474 23.004 1.00 22.36 40 GLU B CA 1
ATOM 739 C C . GLU B 1 45 ? 17.192 17.742 22.166 1.00 21.07 40 GLU B C 1
ATOM 740 O O . GLU B 1 45 ? 16.193 18.434 22.004 1.00 22.93 40 GLU B O 1
ATOM 746 N N . ARG B 1 46 ? 18.370 18.050 21.638 1.00 18.39 41 ARG B N 1
ATOM 747 C CA . ARG B 1 46 ? 18.536 19.190 20.750 1.00 18.22 41 ARG B CA 1
ATOM 748 C C . ARG B 1 46 ? 18.988 18.629 19.423 1.00 16.50 41 ARG B C 1
ATOM 749 O O . ARG B 1 46 ? 20.027 17.974 19.352 1.00 15.52 41 ARG B O 1
ATOM 757 N N . LYS B 1 47 ? 18.193 18.859 18.388 1.00 15.48 42 LYS B N 1
ATOM 758 C CA . LYS B 1 47 ? 18.458 18.238 17.094 1.00 16.21 42 LYS B CA 1
ATOM 759 C C . LYS B 1 47 ? 18.558 19.283 16.006 1.00 14.26 42 LYS B C 1
ATOM 760 O O . LYS B 1 47 ? 18.094 20.408 16.162 1.00 13.48 42 LYS B O 1
ATOM 766 N N . CYS B 1 48 ? 19.188 18.888 14.907 1.00 12.55 43 CYS B N 1
ATOM 767 C CA . CYS B 1 48 ? 19.417 19.762 13.760 1.00 11.72 43 CYS B CA 1
ATOM 768 C C . CYS B 1 48 ? 18.310 19.557 12.746 1.00 11.06 43 CYS B C 1
ATOM 769 O O . CYS B 1 48 ? 18.097 18.422 12.279 1.00 11.33 43 CYS B O 1
ATOM 772 N N . PHE B 1 49 ? 17.622 20.647 12.390 1.00 11.72 44 PHE B N 1
ATOM 773 C CA . PHE B 1 49 ? 16.553 20.618 11.393 1.00 11.79 44 PHE B CA 1
ATOM 774 C C . PHE B 1 49 ? 16.947 21.437 10.189 1.00 11.58 44 PHE B C 1
ATOM 775 O O . PHE B 1 49 ? 17.283 22.607 10.320 1.00 11.85 44 PHE B O 1
ATOM 783 N N . CYS B 1 50 ? 16.946 20.791 9.028 1.00 11.28 45 CYS B N 1
ATOM 784 C CA . CYS B 1 50 ? 17.229 21.477 7.781 1.00 11.65 45 CYS B CA 1
ATOM 785 C C . CYS B 1 50 ? 15.995 22.258 7.338 1.00 11.85 45 CYS B C 1
ATOM 786 O O . CYS B 1 50 ? 14.858 21.878 7.612 1.00 11.56 45 CYS B O 1
ATOM 789 N N . LYS B 1 51 ? 16.233 23.369 6.651 1.00 12.19 46 LYS B N 1
ATOM 790 C CA . LYS B 1 51 ? 15.189 24.347 6.383 1.00 13.89 46 LYS B CA 1
ATOM 791 C C . LYS B 1 51 ? 15.254 24.801 4.943 1.00 13.83 46 LYS B C 1
ATOM 792 O O . LYS B 1 51 ? 16.325 25.143 4.447 1.00 14.44 46 LYS B O 1
ATOM 798 N N . LYS B 1 52 ? 14.114 24.759 4.262 1.00 14.42 47 LYS B N 1
ATOM 799 C CA . LYS B 1 52 ? 14.006 25.256 2.878 1.00 14.83 47 LYS B CA 1
ATOM 800 C C . LYS B 1 52 ? 12.659 25.934 2.704 1.00 15.26 47 LYS B C 1
ATOM 801 O O . LYS B 1 52 ? 11.793 25.851 3.561 1.00 14.94 47 LYS B O 1
ATOM 807 N N . VAL B 1 53 ? 12.477 26.632 1.586 1.00 16.22 48 VAL B N 1
ATOM 808 C CA . VAL B 1 53 ? 11.144 27.107 1.229 1.00 17.36 48 VAL B CA 1
ATOM 809 C C . VAL B 1 53 ? 10.308 25.905 0.823 1.00 18.96 48 VAL B C 1
ATOM 810 O O . VAL B 1 53 ? 10.779 24.998 0.123 1.00 19.97 48 VAL B O 1
ATOM 814 N N . CYS B 1 54 ? 9.069 25.861 1.286 1.00 20.35 49 CYS B N 1
ATOM 815 C CA . CYS B 1 54 ? 8.248 24.682 1.022 1.00 22.94 49 CYS B CA 1
ATOM 816 C C . CYS B 1 54 ? 8.169 24.357 -0.473 1.00 24.87 49 CYS B C 1
ATOM 817 O O . CYS B 1 54 ? 8.194 23.182 -0.891 1.00 25.86 49 CYS B O 1
#

Organism: Oryza sativa subsp. japonica (NCBI:txid39947)

CATH classification: 3.30.30.10

Sequence (108 aa):
GPLGSRHCLSQSHRFKGMCVSSNNCANVCRTESFPDGECKSHGLERKCFCKKVCGPLGSRHCLSQSHRFKGMCVSSNNCANVCRTESFPDGECKSHGLERKCFCKKVC

Nearest PDB structures (foldseek):
  6lcq-assembly1_B  TM=9.670E-01  e=4.352E-10  Oryza sativa
  7c31-assembly1_B  TM=9.482E-01  e=4.029E-06  Vitis vinifera
  7c2p-assembly4_D  TM=9.752E-01  e=1.043E-05  Elaeis guineensis
  5nce-assembly1_A  TM=9.435E-01  e=1.184E-05  Pinus sylvestris
  1n4n-assembly1_A  TM=8.410E-01  e=6.861E-04  Petunia x hybrida

GO terms:
  GO:0005576 extracellular region (C, IDA)
  GO:0140487 metal ion sequestering activity (F, IDA)
  GO:0098849 cellular detoxification of cadmium ion (P, IMP)

InterPro domains:
  IPR003614 Knottins-like [PF00304] (32-80)
  IPR003614 Knottins-like [SM00505] (33-80)
  IPR008176 Defensin, plant [PR00288] (33-48)
  IPR008176 Defensin, plant [PR00288] (49-62)
  IPR008176 Defensin, plant [PS00940] (32-55)
  IPR036574 Knottin, scorpion toxin-like superfamily [G3DSA:3.30.30.10] (32-80)
  IPR036574 Knottin, scorpion toxin-like superfamily [SSF57095] (31-80)

Radius of gyration: 14.19 Å; Cα contacts (8 Å, |Δi|>4): 235; chains: 2; bounding box: 35×40×27 Å

Foldseek 3Di:
DVPDFAKDKDFDPPDDAADDDQVVLQVSVVVVVANGWGWDDDDPGITIIGMHGD/DDDDFAKDKDFDPPDDDADDDQVVLQVSLVVVVANGWGWDDDPNGITIIGMHRD

Solvent-accessible surface area: 7093 Å² total; per-residue (Å²): 58,138,190,56,54,52,72,0,36,7,91,17,128,136,43,174,54,105,1,127,39,46,112,89,0,6,82,42,0,118,77,22,108,13,86,58,5,40,11,95,54,116,63,172,84,92,52,2,45,0,51,52,76,50,121,138,183,62,69,52,86,0,34,8,86,13,118,135,42,178,63,87,0,119,36,52,112,85,0,5,82,42,0,121,86,22,107,11,86,60,5,44,33,91,44,106,65,176,89,121,56,3,42,0,49,49,73,48

Secondary structure (DSSP, 8-state):
-TTS--EEEEE-SS--S----HHHHHHHHHHTT-SEEEEEEETTEEEEEEEEE-/-PPPPPEEEEE-SS--S----HHHHHHHHHTTT-SEEEEEEETTEEEEEEEEE-